Protein AF-A0AAW9EED0-F1 (afdb_monomer_lite)

Structure (mmCIF, N/CA/C/O backbone):
data_AF-A0AAW9EED0-F1
#
_entry.id   AF-A0AAW9EED0-F1
#
loop_
_atom_site.group_PDB
_atom_site.id
_atom_site.type_symbol
_atom_site.label_atom_id
_atom_site.label_alt_id
_atom_site.label_comp_id
_atom_site.label_asym_id
_atom_site.label_entity_id
_atom_site.label_seq_id
_atom_site.pdbx_PDB_ins_code
_atom_site.Cartn_x
_atom_site.Cartn_y
_atom_site.Cartn_z
_atom_site.occupancy
_atom_site.B_iso_or_equiv
_atom_site.auth_seq_id
_atom_site.auth_comp_id
_atom_site.auth_asym_id
_atom_site.auth_atom_id
_atom_site.pdbx_PDB_model_num
ATOM 1 N N . VAL A 1 1 ? 4.026 12.578 19.398 1.00 84.00 1 VAL A N 1
ATOM 2 C CA . VAL A 1 1 ? 3.758 12.883 17.970 1.00 84.00 1 VAL A CA 1
ATOM 3 C C . VAL A 1 1 ? 3.210 11.617 17.334 1.00 84.00 1 VAL A C 1
ATOM 5 O O . VAL A 1 1 ? 3.810 10.576 17.553 1.00 84.00 1 VAL A O 1
ATOM 8 N N . ASN A 1 2 ? 2.077 11.681 16.627 1.00 94.25 2 ASN A N 1
ATOM 9 C CA . ASN A 1 2 ? 1.426 10.509 16.025 1.00 94.25 2 ASN A CA 1
ATOM 10 C C . ASN A 1 2 ? 1.296 10.684 14.507 1.00 94.25 2 ASN A C 1
ATOM 12 O O . ASN A 1 2 ? 1.110 11.801 14.030 1.00 94.25 2 ASN A O 1
ATOM 16 N N . ASN A 1 3 ? 1.361 9.582 13.755 1.00 92.94 3 ASN A N 1
ATOM 17 C CA . ASN A 1 3 ? 1.060 9.588 12.325 1.00 92.94 3 ASN A CA 1
ATOM 18 C C . ASN A 1 3 ? -0.430 9.912 12.096 1.00 92.94 3 ASN A C 1
ATOM 20 O O . ASN A 1 3 ? -1.297 9.405 12.810 1.00 92.94 3 ASN A O 1
ATOM 24 N N . VAL A 1 4 ? -0.732 10.724 11.081 1.00 95.50 4 VAL A N 1
ATOM 25 C CA . VAL A 1 4 ? -2.103 11.165 10.767 1.00 95.50 4 VAL A CA 1
ATOM 26 C C . VAL A 1 4 ? -3.038 9.984 10.476 1.00 95.50 4 VAL A C 1
ATOM 28 O O . VAL A 1 4 ? -4.172 9.971 10.949 1.00 95.50 4 VAL A O 1
ATOM 31 N N . GLN A 1 5 ? -2.563 8.952 9.771 1.00 94.50 5 GLN A N 1
ATOM 32 C CA . GLN A 1 5 ? -3.358 7.759 9.467 1.00 94.50 5 GLN A CA 1
ATOM 33 C C . GLN A 1 5 ? -3.744 6.995 10.740 1.00 94.50 5 GLN A C 1
ATOM 35 O O . GLN A 1 5 ? -4.845 6.453 10.816 1.00 94.50 5 GLN A O 1
ATOM 40 N N . THR A 1 6 ? -2.869 6.978 11.750 1.00 95.56 6 THR A N 1
ATOM 41 C CA . THR A 1 6 ? -3.167 6.364 13.050 1.00 95.56 6 THR A CA 1
ATOM 42 C C . THR A 1 6 ? -4.324 7.085 13.733 1.00 95.56 6 THR A C 1
ATOM 44 O O . THR A 1 6 ? -5.272 6.436 14.164 1.00 95.56 6 THR A O 1
ATOM 47 N N . VAL A 1 7 ? -4.290 8.420 13.781 1.00 96.62 7 VAL A N 1
ATOM 48 C CA . VAL A 1 7 ? -5.363 9.219 14.397 1.00 96.62 7 VAL A CA 1
ATOM 49 C C . VAL A 1 7 ? -6.680 9.059 13.630 1.00 96.62 7 VAL A C 1
ATOM 51 O O . VAL A 1 7 ? -7.722 8.849 14.246 1.00 96.62 7 VAL A O 1
ATOM 54 N N . LEU A 1 8 ? -6.636 9.060 12.292 1.00 95.75 8 LEU A N 1
ATOM 55 C CA . LEU A 1 8 ? -7.811 8.813 11.450 1.00 95.75 8 LEU A CA 1
ATOM 56 C C . LEU A 1 8 ? -8.440 7.435 11.713 1.00 95.75 8 LEU A C 1
ATOM 58 O O . LEU A 1 8 ? -9.661 7.314 11.786 1.00 95.75 8 LEU A O 1
ATOM 62 N N . ASN A 1 9 ? -7.618 6.394 11.861 1.00 96.56 9 ASN A N 1
ATOM 63 C CA . ASN A 1 9 ? -8.104 5.047 12.157 1.00 96.56 9 ASN A CA 1
ATOM 64 C C . ASN A 1 9 ? -8.743 4.961 13.550 1.00 96.56 9 ASN A C 1
ATOM 66 O O . ASN A 1 9 ? -9.756 4.284 13.698 1.00 96.56 9 ASN A O 1
ATOM 70 N N . ILE A 1 10 ? -8.200 5.672 14.546 1.00 96.88 10 ILE A N 1
ATOM 71 C CA . ILE A 1 10 ? -8.800 5.760 15.887 1.00 96.88 10 ILE A CA 1
ATOM 72 C C . ILE A 1 10 ? -10.181 6.417 15.812 1.00 96.88 10 ILE A C 1
ATOM 74 O O . ILE A 1 10 ? -11.140 5.852 16.330 1.00 96.88 10 ILE A O 1
ATOM 78 N N . ALA A 1 11 ? -10.304 7.559 15.127 1.00 97.19 11 ALA A N 1
ATOM 79 C CA . ALA A 1 11 ? -11.586 8.248 14.974 1.00 97.19 11 ALA A CA 1
ATOM 80 C C . ALA A 1 11 ? -12.640 7.343 14.312 1.00 97.19 11 ALA A C 1
ATOM 82 O O . ALA A 1 11 ? -13.739 7.184 14.833 1.00 97.19 11 ALA A O 1
ATOM 83 N N . ARG A 1 12 ? -12.281 6.653 13.220 1.00 96.81 12 ARG A N 1
ATOM 84 C CA . ARG A 1 12 ? -13.175 5.693 12.545 1.00 96.81 12 ARG A CA 1
ATOM 85 C C . ARG A 1 12 ? -13.582 4.522 13.440 1.00 96.81 12 ARG A C 1
ATOM 87 O O . ARG A 1 12 ? -14.740 4.116 13.420 1.00 96.81 12 ARG A O 1
ATOM 94 N N . ALA A 1 13 ? -12.653 3.985 14.225 1.00 97.56 13 ALA A N 1
ATOM 95 C CA . ALA A 1 13 ? -12.951 2.884 15.130 1.00 97.56 13 ALA A CA 1
ATOM 96 C C . ALA A 1 13 ? -13.918 3.309 16.248 1.00 97.56 13 ALA A C 1
ATOM 98 O O . ALA A 1 13 ? -14.858 2.577 16.541 1.00 97.56 13 ALA A O 1
ATOM 99 N N . VAL A 1 14 ? -13.711 4.490 16.840 1.00 97.94 14 VAL A N 1
ATOM 100 C CA . VAL A 1 14 ? -14.519 4.989 17.966 1.00 97.94 14 VAL A CA 1
ATOM 101 C C . VAL A 1 14 ? -15.885 5.498 17.510 1.00 97.94 14 VAL A C 1
ATOM 103 O O . VAL A 1 14 ? -16.895 5.147 18.109 1.00 97.94 14 VAL A O 1
ATOM 106 N N . GLU A 1 15 ? -15.933 6.312 16.456 1.00 98.25 15 GLU A N 1
ATOM 107 C CA . GLU A 1 15 ? -17.167 6.984 16.030 1.00 98.25 15 GLU A CA 1
ATOM 108 C C . GLU A 1 15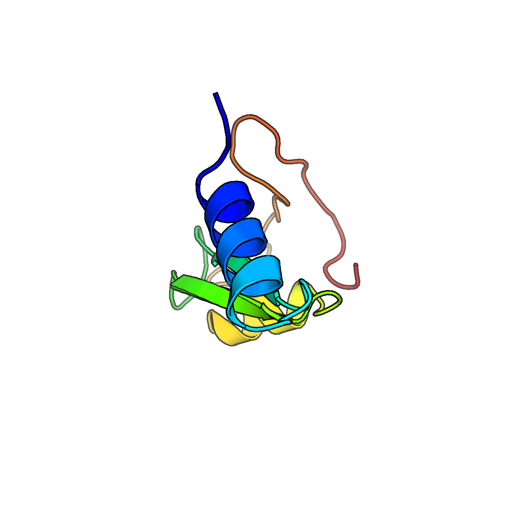 ? -18.040 6.109 15.126 1.00 98.25 15 GLU A C 1
ATOM 110 O O . GLU A 1 15 ? -19.261 6.230 15.141 1.00 98.25 15 GLU A O 1
ATOM 115 N N . GLN A 1 16 ? -17.426 5.240 14.318 1.00 97.19 16 GLN A N 1
ATOM 116 C CA . GLN A 1 16 ? -18.122 4.486 13.266 1.00 97.19 16 GLN A CA 1
ATOM 117 C C . GLN A 1 16 ? -18.094 2.973 13.511 1.00 97.19 16 GLN A C 1
ATOM 119 O O . GLN A 1 16 ? -18.648 2.219 12.714 1.00 97.19 16 GLN A O 1
ATOM 124 N N . GLY A 1 17 ? -17.416 2.506 14.568 1.00 97.19 17 GLY A N 1
ATOM 125 C CA . GLY A 1 17 ? -17.198 1.077 14.808 1.00 97.19 17 GLY A CA 1
ATOM 126 C C . GLY A 1 17 ? -16.426 0.390 13.676 1.00 97.19 17 GLY A C 1
ATOM 127 O O . GLY A 1 17 ? -16.526 -0.825 13.518 1.00 97.19 17 GLY A O 1
ATOM 128 N N . TYR A 1 18 ? -15.700 1.152 12.849 1.00 96.25 18 TYR A N 1
ATOM 129 C CA . TYR A 1 18 ? -15.089 0.637 11.628 1.00 96.25 18 TYR A CA 1
ATOM 130 C C . TYR A 1 18 ? -13.677 0.102 11.909 1.00 96.25 18 TYR A C 1
ATOM 132 O O . TYR A 1 18 ? -12.776 0.893 12.214 1.00 96.25 18 TYR A O 1
ATOM 140 N N . PRO A 1 19 ? -13.439 -1.219 11.795 1.00 96.06 19 PRO A N 1
ATOM 141 C CA . PRO A 1 19 ? -12.119 -1.789 12.025 1.00 96.06 19 PRO A CA 1
ATOM 142 C C . PRO A 1 19 ? -11.138 -1.404 10.911 1.00 96.06 19 PRO A C 1
ATOM 144 O O . PRO A 1 19 ? -11.517 -1.101 9.777 1.00 96.06 19 PRO A O 1
ATOM 147 N N . VAL A 1 20 ? -9.840 -1.468 11.213 1.00 97.00 20 VAL A N 1
ATOM 148 C CA . VAL A 1 20 ? -8.792 -1.204 10.219 1.00 97.00 20 VAL A CA 1
ATOM 149 C C . VAL A 1 20 ? -8.730 -2.363 9.227 1.00 97.00 20 VAL A C 1
ATOM 151 O O . VAL A 1 20 ? -8.107 -3.385 9.483 1.00 97.00 20 VAL A O 1
ATOM 154 N N . THR A 1 21 ? -9.382 -2.190 8.083 1.00 95.75 21 THR A N 1
ATOM 155 C CA . THR A 1 21 ? -9.445 -3.186 6.996 1.00 95.75 21 THR A CA 1
ATOM 156 C C . T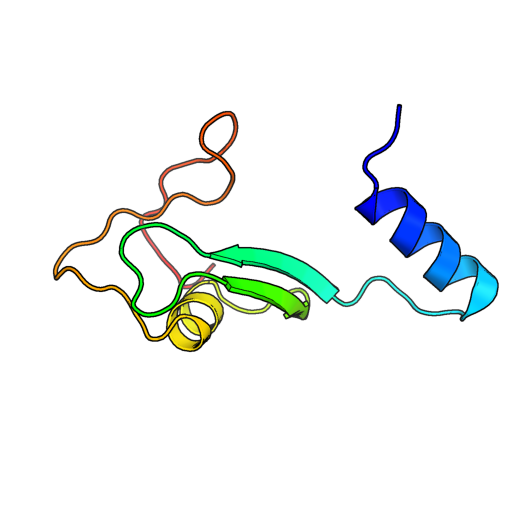HR A 1 21 ? -8.760 -2.713 5.719 1.00 95.75 21 THR A C 1
ATOM 158 O O . THR A 1 21 ? -8.597 -3.484 4.775 1.00 95.75 21 THR A O 1
ATOM 161 N N . ARG A 1 22 ? -8.345 -1.442 5.678 1.00 95.69 22 ARG A N 1
ATOM 162 C CA . ARG A 1 22 ? -7.698 -0.817 4.524 1.00 95.69 22 ARG A CA 1
ATOM 163 C C . ARG A 1 22 ? -6.483 -0.005 4.946 1.00 95.69 22 ARG A C 1
ATOM 165 O O . ARG A 1 22 ? -6.450 0.557 6.042 1.00 95.69 22 ARG A O 1
ATOM 172 N N . ARG A 1 23 ? -5.518 0.115 4.039 1.00 93.31 23 ARG A N 1
ATOM 173 C CA . ARG A 1 23 ? -4.338 0.970 4.187 1.00 93.31 23 ARG A CA 1
ATOM 174 C C . ARG A 1 23 ? -4.179 1.867 2.966 1.00 93.31 23 ARG A C 1
ATOM 176 O O . ARG A 1 23 ? -4.421 1.443 1.841 1.00 93.31 23 ARG A O 1
ATOM 183 N N . THR A 1 24 ? -3.753 3.102 3.205 1.00 95.38 24 THR A N 1
ATOM 184 C CA . THR A 1 24 ? -3.356 4.034 2.147 1.00 95.38 24 THR A CA 1
ATOM 185 C C . THR A 1 24 ? -1.945 3.696 1.669 1.00 95.38 24 THR A C 1
ATOM 187 O O . THR A 1 24 ? -1.019 3.648 2.482 1.00 95.38 24 THR A O 1
ATOM 190 N N . LEU A 1 25 ? -1.789 3.465 0.368 1.00 94.88 25 LEU A N 1
ATOM 191 C CA . LEU A 1 25 ? -0.513 3.232 -0.305 1.00 94.88 25 LEU A CA 1
ATOM 192 C C . LEU A 1 25 ? -0.307 4.278 -1.397 1.00 94.88 25 LEU A C 1
ATOM 194 O O . LEU A 1 25 ? -1.270 4.744 -2.005 1.00 94.88 25 LEU A O 1
ATOM 198 N N . THR A 1 26 ? 0.953 4.606 -1.658 1.00 95.81 26 THR A N 1
ATOM 199 C CA . THR A 1 26 ? 1.367 5.451 -2.779 1.00 95.81 26 THR A CA 1
ATOM 200 C C . THR A 1 26 ? 2.253 4.624 -3.698 1.00 95.81 26 THR A C 1
ATOM 202 O O . THR A 1 26 ? 3.255 4.074 -3.247 1.00 95.81 26 THR A O 1
ATOM 205 N N . VAL A 1 27 ? 1.886 4.557 -4.976 1.00 96.31 27 VAL A N 1
ATOM 206 C CA . VAL A 1 27 ? 2.648 3.904 -6.044 1.00 96.31 27 VAL A CA 1
ATOM 207 C C . VAL A 1 27 ? 3.253 4.992 -6.921 1.00 96.31 27 VAL A C 1
ATOM 209 O O . VAL A 1 27 ? 2.542 5.872 -7.409 1.00 96.31 27 VAL A O 1
ATOM 212 N N . ASN A 1 28 ? 4.571 4.966 -7.086 1.00 95.44 28 ASN A N 1
ATOM 213 C CA . ASN A 1 28 ? 5.334 5.971 -7.825 1.00 95.44 28 ASN A CA 1
ATOM 214 C C . ASN A 1 28 ? 6.545 5.302 -8.507 1.00 95.44 28 ASN A C 1
ATOM 216 O O . ASN A 1 28 ? 6.778 4.110 -8.319 1.00 95.44 28 ASN A O 1
ATOM 220 N N . GLY A 1 29 ? 7.318 6.060 -9.282 1.00 95.12 29 GLY A N 1
ATOM 221 C CA . GLY A 1 29 ? 8.454 5.576 -10.057 1.00 95.12 29 GLY A CA 1
ATOM 222 C C . GLY A 1 29 ? 8.055 5.226 -11.487 1.00 95.12 29 GLY A C 1
ATOM 223 O O . GLY A 1 29 ? 7.249 5.924 -12.102 1.00 95.12 29 GLY A O 1
ATOM 224 N N . ALA A 1 30 ? 8.634 4.149 -12.015 1.00 96.38 30 ALA A N 1
ATOM 225 C CA . ALA A 1 30 ? 8.427 3.681 -13.384 1.00 96.38 30 ALA A CA 1
ATOM 226 C C . ALA A 1 30 ? 7.093 2.927 -13.541 1.00 96.38 30 ALA A C 1
ATOM 228 O O . ALA A 1 30 ? 7.085 1.737 -13.845 1.00 96.38 30 ALA A O 1
ATOM 229 N N . VAL A 1 31 ? 5.972 3.611 -13.295 1.00 97.56 31 VAL A N 1
ATOM 230 C CA . VAL A 1 31 ? 4.606 3.086 -13.456 1.00 97.56 31 VAL A CA 1
ATOM 231 C C . VAL A 1 31 ? 3.786 3.973 -14.384 1.00 97.56 31 VAL A C 1
ATOM 233 O O . VAL A 1 31 ? 4.003 5.183 -14.441 1.00 97.56 31 VAL A O 1
ATOM 236 N N . ALA A 1 32 ? 2.821 3.389 -15.099 1.00 98.00 32 ALA A N 1
ATOM 237 C CA . ALA A 1 32 ? 2.058 4.118 -16.115 1.00 98.00 32 ALA A CA 1
ATOM 238 C C . ALA A 1 32 ? 1.242 5.282 -15.527 1.00 98.00 32 ALA A C 1
ATOM 240 O O . ALA A 1 32 ? 1.093 6.331 -16.155 1.00 98.00 32 ALA A O 1
ATOM 241 N N . ARG A 1 33 ? 0.704 5.105 -14.316 1.00 97.94 33 ARG A N 1
ATOM 242 C CA . ARG A 1 33 ? -0.052 6.121 -13.581 1.00 97.94 33 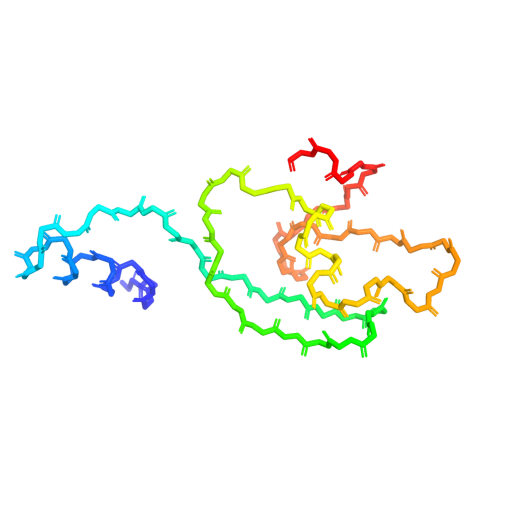ARG A CA 1
ATOM 243 C C . ARG A 1 33 ? 0.366 6.121 -12.112 1.00 97.94 33 ARG A C 1
ATOM 245 O O . ARG A 1 33 ? -0.100 5.265 -11.368 1.00 97.94 33 ARG A O 1
ATOM 252 N N . PRO A 1 34 ? 1.195 7.073 -11.657 1.00 97.56 34 PRO A N 1
ATOM 253 C CA . PRO A 1 34 ? 1.452 7.266 -10.234 1.00 97.56 34 PRO A CA 1
ATOM 254 C C . PRO A 1 34 ? 0.162 7.634 -9.491 1.00 97.56 34 PRO A C 1
ATOM 256 O O . PRO A 1 34 ? -0.595 8.493 -9.947 1.00 97.56 34 PRO A O 1
ATOM 259 N N . LEU A 1 35 ? -0.100 7.006 -8.343 1.00 97.50 35 LEU A N 1
ATOM 260 C CA . LEU A 1 35 ? -1.321 7.255 -7.575 1.00 97.50 35 LEU A CA 1
ATOM 261 C C . LEU A 1 35 ? -1.161 6.985 -6.078 1.00 97.50 35 LEU A C 1
ATOM 263 O O . LEU A 1 35 ? -0.299 6.222 -5.647 1.00 97.50 35 LEU A O 1
ATOM 267 N N . THR A 1 36 ? -2.062 7.573 -5.293 1.00 97.25 36 THR A N 1
ATOM 268 C CA . THR A 1 36 ? -2.263 7.247 -3.878 1.00 97.25 36 THR A CA 1
ATOM 269 C C . THR A 1 36 ? -3.691 6.764 -3.681 1.00 97.25 36 THR A C 1
ATOM 271 O O . THR A 1 36 ? -4.635 7.444 -4.079 1.00 97.25 36 THR A O 1
ATOM 274 N N . LEU A 1 37 ? -3.856 5.595 -3.069 1.00 96.12 37 LEU A N 1
ATOM 275 C CA . LEU A 1 37 ? -5.145 4.924 -2.939 1.00 96.12 37 LEU A CA 1
ATOM 276 C C . LEU A 1 37 ? -5.252 4.136 -1.634 1.00 96.12 37 LEU A C 1
ATOM 278 O O . LEU A 1 37 ? -4.254 3.692 -1.071 1.00 96.12 37 LEU A O 1
ATOM 282 N N . ALA A 1 38 ? -6.484 3.933 -1.169 1.00 96.25 38 ALA A N 1
ATOM 283 C CA . ALA A 1 38 ? -6.778 3.055 -0.044 1.00 96.25 38 ALA A CA 1
ATOM 284 C C . ALA A 1 38 ? -7.127 1.653 -0.552 1.00 96.25 38 ALA A C 1
ATOM 286 O O . ALA A 1 38 ? -8.176 1.462 -1.170 1.00 96.25 38 ALA A O 1
ATOM 287 N N . VAL A 1 39 ? -6.299 0.661 -0.241 1.00 96.62 39 VAL A N 1
ATOM 288 C CA . VAL A 1 39 ? -6.487 -0.744 -0.639 1.00 96.62 39 VAL A CA 1
ATOM 289 C C . VAL A 1 39 ? -6.831 -1.628 0.561 1.00 96.62 39 VAL A C 1
ATOM 291 O O . VAL A 1 39 ? -6.522 -1.238 1.691 1.00 96.62 39 VAL A O 1
ATOM 294 N N . PRO A 1 40 ? -7.484 -2.787 0.362 1.00 96.62 40 PRO A N 1
ATOM 295 C CA . PRO A 1 40 ? -7.670 -3.775 1.420 1.00 96.62 40 PRO A CA 1
ATOM 296 C C . PRO A 1 40 ? -6.335 -4.236 2.007 1.00 96.62 40 PRO A C 1
ATOM 298 O O . PRO A 1 40 ? -5.327 -4.312 1.306 1.00 96.62 40 PRO A O 1
ATOM 301 N N . LEU A 1 41 ? -6.326 -4.564 3.296 1.00 95.31 41 LEU A N 1
ATOM 302 C CA . LEU A 1 41 ? -5.205 -5.297 3.877 1.00 95.31 41 LEU A CA 1
ATOM 303 C C . LEU A 1 41 ? -5.119 -6.693 3.240 1.00 95.31 41 LEU A C 1
ATOM 305 O O . LEU A 1 41 ? -6.144 -7.347 3.066 1.00 95.31 41 LEU A O 1
ATOM 309 N N . GLY A 1 42 ? -3.902 -7.131 2.914 1.00 93.62 42 GLY A N 1
ATOM 310 C CA . GLY A 1 42 ? -3.647 -8.426 2.274 1.00 93.62 42 GLY A CA 1
ATOM 311 C C . GLY A 1 42 ? -3.749 -8.433 0.746 1.00 93.62 42 GLY A C 1
ATOM 312 O O . GLY A 1 42 ? -3.583 -9.492 0.157 1.00 93.62 42 GLY A O 1
ATOM 313 N N . ILE A 1 43 ? -4.007 -7.287 0.102 1.00 94.81 43 ILE A N 1
ATOM 314 C CA . ILE A 1 43 ? -3.832 -7.163 -1.353 1.00 94.81 43 ILE A CA 1
ATOM 315 C C . ILE A 1 43 ? -2.367 -7.426 -1.727 1.00 94.81 43 ILE A C 1
ATOM 317 O O . ILE A 1 43 ? -1.468 -6.962 -1.019 1.00 94.81 43 ILE A O 1
ATOM 321 N N . SER A 1 44 ? -2.129 -8.120 -2.840 1.00 94.31 44 SER A N 1
ATOM 322 C CA . SER A 1 44 ? -0.766 -8.343 -3.330 1.00 94.31 44 SER A CA 1
ATOM 323 C C . SER A 1 44 ? -0.162 -7.063 -3.913 1.00 94.31 44 SER A C 1
ATOM 325 O O . SER A 1 44 ? -0.860 -6.200 -4.460 1.00 94.31 44 SER A O 1
ATOM 327 N N . LEU A 1 45 ? 1.166 -6.940 -3.861 1.00 93.44 45 LEU A N 1
ATOM 328 C CA . LEU A 1 45 ? 1.859 -5.828 -4.522 1.00 93.44 45 LEU A CA 1
ATOM 329 C C . LEU A 1 45 ? 1.689 -5.857 -6.048 1.00 93.44 45 LEU A C 1
ATOM 331 O O . LEU A 1 45 ? 1.698 -4.797 -6.678 1.00 93.44 45 LEU A O 1
ATOM 335 N N . ARG A 1 46 ? 1.479 -7.042 -6.634 1.00 94.88 46 ARG A N 1
ATOM 336 C CA . ARG A 1 46 ? 1.133 -7.205 -8.052 1.00 94.88 46 ARG A CA 1
ATOM 337 C C . ARG A 1 46 ? -0.173 -6.502 -8.403 1.00 94.88 46 ARG A C 1
ATOM 339 O O . ARG A 1 46 ? -0.182 -5.664 -9.297 1.00 94.88 46 ARG A O 1
ATOM 346 N N . GLU A 1 47 ? -1.248 -6.775 -7.669 1.00 95.56 47 GLU A N 1
ATOM 347 C CA . GLU A 1 47 ? -2.538 -6.123 -7.918 1.00 95.56 47 GLU A CA 1
ATOM 348 C C . GLU A 1 47 ? -2.439 -4.601 -7.747 1.00 95.56 47 GLU A C 1
ATOM 350 O O . GLU A 1 47 ? -3.017 -3.837 -8.518 1.00 95.56 47 GLU A O 1
ATOM 355 N N . VAL A 1 48 ? -1.666 -4.134 -6.762 1.00 95.69 48 VAL A N 1
ATOM 356 C CA . VAL A 1 48 ? -1.414 -2.698 -6.562 1.00 95.69 48 VAL A CA 1
ATOM 357 C C . VAL A 1 48 ? -0.674 -2.078 -7.756 1.00 95.69 48 VAL A C 1
ATOM 359 O O . VAL A 1 48 ? -1.011 -0.967 -8.173 1.00 95.69 48 VAL A O 1
ATOM 362 N N . LEU A 1 49 ? 0.303 -2.784 -8.329 1.00 95.50 49 LEU A N 1
ATOM 363 C CA . LEU A 1 49 ? 1.008 -2.359 -9.540 1.00 95.50 49 LEU A CA 1
ATOM 364 C C . LEU A 1 49 ? 0.074 -2.323 -10.761 1.00 95.50 49 LEU A C 1
ATOM 366 O O . LEU A 1 49 ? 0.122 -1.372 -11.545 1.00 95.50 49 LEU A O 1
ATOM 370 N N . ASP A 1 50 ? -0.817 -3.302 -10.897 1.00 95.94 50 ASP A N 1
ATOM 371 C CA . ASP A 1 50 ? -1.800 -3.351 -11.983 1.00 95.94 50 ASP A CA 1
ATOM 372 C C . ASP A 1 50 ? -2.783 -2.170 -11.912 1.00 95.94 50 ASP A C 1
ATOM 374 O O . ASP A 1 50 ? -3.110 -1.563 -12.937 1.00 95.94 50 ASP A O 1
ATOM 378 N N . LEU A 1 51 ? -3.184 -1.745 -10.705 1.00 96.81 51 LEU A N 1
ATOM 379 C CA . LEU A 1 51 ? -3.983 -0.524 -10.509 1.00 96.81 51 LEU A CA 1
ATOM 380 C C . LEU A 1 51 ? -3.250 0.735 -11.013 1.00 96.81 51 LEU A C 1
ATOM 382 O O . LEU A 1 51 ? -3.875 1.635 -11.593 1.00 96.81 51 LEU A O 1
ATOM 386 N N . ALA A 1 52 ? -1.921 0.772 -10.869 1.00 97.31 52 ALA A N 1
ATOM 387 C CA . ALA A 1 52 ? -1.056 1.811 -11.435 1.00 97.31 52 ALA A CA 1
ATOM 388 C C . ALA A 1 52 ? -0.837 1.680 -12.954 1.00 97.31 52 ALA A C 1
ATOM 390 O O . ALA A 1 52 ? -0.219 2.550 -13.564 1.00 97.31 52 ALA A O 1
ATOM 391 N N . GLY A 1 53 ? -1.392 0.645 -13.588 1.00 97.25 53 GLY A N 1
ATOM 392 C CA . GLY A 1 53 ? -1.269 0.388 -15.020 1.00 97.25 53 GLY A CA 1
ATOM 393 C C . GLY A 1 53 ? 0.027 -0.316 -15.418 1.00 97.25 53 GLY A C 1
ATOM 394 O O . GLY A 1 53 ? 0.400 -0.238 -16.585 1.00 97.25 53 GLY A O 1
ATOM 395 N N . GLY A 1 54 ? 0.694 -0.988 -14.477 1.00 96.81 54 GLY A N 1
ATOM 396 C CA . GLY A 1 54 ? 1.924 -1.727 -14.739 1.00 96.81 54 GLY A CA 1
ATOM 397 C C . GLY A 1 54 ? 3.181 -0.857 -14.749 1.00 96.81 54 GLY A C 1
ATOM 398 O O . GLY A 1 54 ? 3.126 0.375 -14.647 1.00 96.81 54 GLY A O 1
ATOM 399 N N . ALA A 1 55 ? 4.330 -1.526 -14.853 1.00 96.38 55 ALA A N 1
ATOM 400 C CA . ALA A 1 55 ? 5.624 -0.872 -14.984 1.00 96.38 55 ALA A CA 1
ATOM 401 C C . ALA A 1 55 ? 5.833 -0.327 -16.407 1.00 96.38 55 ALA A C 1
ATOM 403 O O . ALA A 1 55 ? 5.341 -0.893 -17.380 1.00 96.38 55 ALA A O 1
ATOM 404 N N . THR A 1 56 ? 6.584 0.765 -16.534 1.00 97.88 56 THR A N 1
ATOM 405 C CA . THR A 1 56 ? 6.908 1.401 -17.828 1.00 97.88 56 THR A CA 1
ATOM 406 C C . THR A 1 56 ? 8.290 1.016 -18.358 1.00 97.88 56 THR A C 1
ATOM 408 O O . THR A 1 56 ? 8.782 1.643 -19.292 1.00 97.88 56 THR A O 1
ATOM 411 N N . VAL A 1 57 ? 8.947 0.045 -17.724 1.00 96.38 57 VAL A N 1
ATOM 412 C CA . VAL A 1 57 ? 10.276 -0.469 -18.077 1.00 96.38 57 VAL A CA 1
ATOM 413 C C . VAL A 1 57 ? 10.260 -1.993 -18.007 1.00 96.38 57 VAL A C 1
ATOM 415 O O . VAL A 1 57 ? 9.475 -2.556 -17.244 1.00 96.38 57 VAL A O 1
ATOM 418 N N . ASP A 1 58 ? 11.135 -2.640 -18.776 1.00 93.00 58 ASP A N 1
ATOM 419 C CA . ASP A 1 58 ? 11.132 -4.101 -18.932 1.00 93.00 58 ASP A CA 1
ATOM 420 C C . ASP A 1 58 ? 11.625 -4.853 -17.681 1.00 93.00 58 ASP A C 1
ATOM 422 O O . ASP A 1 58 ? 11.109 -5.924 -17.371 1.00 93.00 58 ASP A O 1
ATOM 426 N N . ASP A 1 59 ? 12.587 -4.285 -16.943 1.00 91.19 59 ASP A N 1
ATOM 427 C CA . ASP A 1 59 ? 13.184 -4.886 -15.736 1.00 91.19 59 ASP A CA 1
ATOM 428 C C . ASP A 1 59 ? 13.185 -3.894 -14.551 1.00 91.19 59 ASP A C 1
ATOM 430 O O . ASP A 1 59 ? 14.188 -3.227 -14.274 1.00 91.19 59 ASP A O 1
ATOM 434 N N . PRO A 1 60 ? 12.029 -3.688 -13.890 1.00 92.44 60 PRO A N 1
ATOM 435 C CA . PRO A 1 60 ? 11.915 -2.766 -12.765 1.00 92.44 60 PRO A CA 1
ATOM 436 C C . PRO A 1 60 ? 12.445 -3.367 -11.453 1.00 92.44 60 PRO A C 1
ATOM 438 O O . PRO A 1 60 ? 12.088 -4.474 -11.055 1.00 92.44 60 PRO A O 1
ATOM 441 N N . GLY A 1 61 ? 13.200 -2.567 -10.696 1.00 92.50 61 GLY A N 1
ATOM 442 C CA . GLY A 1 61 ? 13.449 -2.820 -9.275 1.00 92.50 61 GLY A CA 1
ATOM 443 C C . GLY A 1 61 ? 12.296 -2.307 -8.406 1.00 92.50 61 GLY A C 1
ATOM 444 O O . GLY A 1 61 ? 11.806 -1.195 -8.614 1.00 92.50 61 GLY A O 1
ATOM 445 N N . PHE A 1 62 ? 11.884 -3.081 -7.400 1.00 93.12 62 PHE A N 1
ATOM 446 C CA . PHE A 1 62 ? 10.764 -2.731 -6.522 1.00 93.12 62 PHE A CA 1
ATOM 447 C C . PHE A 1 62 ? 11.235 -2.389 -5.113 1.00 93.12 62 PHE A C 1
ATOM 449 O O . PHE A 1 62 ? 11.965 -3.160 -4.497 1.00 93.12 62 PHE A O 1
ATOM 456 N N . ILE A 1 63 ? 10.776 -1.260 -4.571 1.00 94.25 63 ILE A N 1
ATOM 457 C CA . ILE A 1 63 ? 11.055 -0.854 -3.189 1.00 94.25 63 ILE A CA 1
ATOM 458 C C . ILE A 1 63 ? 9.752 -0.902 -2.394 1.00 94.25 63 ILE A C 1
ATOM 460 O O . ILE A 1 63 ? 8.807 -0.175 -2.701 1.00 94.25 63 ILE A O 1
ATOM 464 N N . ASN A 1 64 ? 9.705 -1.736 -1.355 1.00 92.56 64 ASN A N 1
ATOM 465 C CA . ASN A 1 64 ? 8.592 -1.743 -0.412 1.00 92.56 64 ASN A CA 1
ATOM 466 C C . ASN A 1 64 ? 8.875 -0.755 0.721 1.00 92.56 64 ASN A C 1
ATOM 468 O O . ASN A 1 64 ? 9.699 -1.016 1.596 1.00 92.56 64 ASN A O 1
ATOM 472 N N . GLY A 1 65 ? 8.195 0.389 0.687 1.00 90.94 65 GLY A N 1
ATOM 473 C CA . GLY A 1 65 ? 8.405 1.504 1.606 1.00 90.94 65 GLY A CA 1
ATOM 474 C C . GLY A 1 65 ? 8.981 2.737 0.908 1.00 90.94 65 GLY A C 1
ATOM 475 O O . GLY A 1 65 ? 9.173 2.764 -0.302 1.00 90.94 65 GLY A O 1
ATOM 476 N N . GLY A 1 66 ? 9.218 3.798 1.680 1.00 88.81 66 GLY A N 1
ATOM 477 C CA . GLY A 1 66 ? 9.815 5.035 1.164 1.00 88.81 66 GLY A CA 1
ATOM 478 C C . GLY A 1 66 ? 11.347 4.968 1.086 1.00 88.81 66 GLY A C 1
ATOM 479 O O . GLY A 1 66 ? 11.945 4.091 1.701 1.00 88.81 66 GLY A O 1
ATOM 480 N N . PRO A 1 67 ? 12.014 5.939 0.439 1.00 84.19 67 PRO A N 1
ATOM 481 C CA . PRO A 1 67 ? 13.468 5.924 0.216 1.00 84.19 67 PRO A CA 1
ATOM 482 C C . PRO A 1 67 ? 14.317 5.866 1.496 1.00 84.19 67 PRO A C 1
ATOM 484 O O . PRO A 1 67 ? 15.475 5.475 1.444 1.00 84.19 67 PRO A O 1
ATOM 487 N N . MET A 1 68 ? 13.759 6.258 2.644 1.00 87.94 68 MET A N 1
ATOM 488 C CA . MET A 1 68 ? 14.465 6.247 3.929 1.00 87.94 68 MET A CA 1
ATOM 489 C C . MET A 1 68 ? 14.407 4.890 4.651 1.00 87.94 68 MET A C 1
ATOM 491 O O . MET A 1 68 ? 15.329 4.561 5.385 1.00 87.94 68 MET A O 1
ATOM 495 N N . MET A 1 69 ? 13.319 4.130 4.487 1.00 89.62 69 MET A N 1
ATOM 496 C CA . MET A 1 69 ? 13.021 2.939 5.307 1.00 89.62 69 MET A CA 1
ATOM 497 C C . MET A 1 69 ? 12.676 1.697 4.479 1.00 89.62 69 MET A C 1
ATOM 499 O O . MET A 1 69 ? 12.433 0.634 5.044 1.00 89.62 69 MET A O 1
ATOM 503 N N . GLY A 1 70 ? 12.565 1.845 3.161 1.00 90.00 70 GLY A N 1
ATOM 504 C CA . GLY A 1 70 ? 12.145 0.783 2.267 1.00 90.00 70 GLY A CA 1
ATOM 505 C C . GLY A 1 70 ? 13.274 -0.184 1.944 1.00 90.00 70 GLY A C 1
ATOM 506 O O . GLY A 1 70 ? 14.453 0.163 2.005 1.00 90.00 70 GLY A O 1
ATOM 507 N N . SER A 1 71 ? 12.89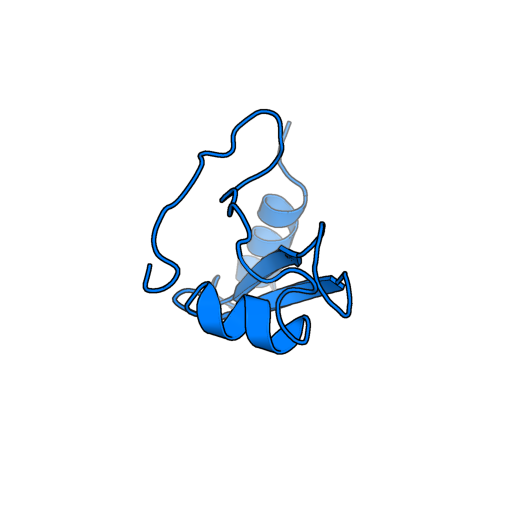3 -1.400 1.573 1.00 93.19 71 SER A N 1
ATOM 508 C CA . SER A 1 71 ? 13.811 -2.442 1.121 1.00 93.19 71 SER A CA 1
ATOM 509 C C . SER A 1 71 ? 13.528 -2.821 -0.328 1.00 93.19 71 SER A C 1
ATOM 511 O O . SER A 1 71 ? 12.382 -2.783 -0.783 1.00 93.19 71 SER A O 1
ATOM 513 N N . LEU A 1 72 ? 14.586 -3.197 -1.050 1.00 93.25 72 LEU A N 1
ATOM 514 C CA . LEU A 1 72 ? 14.455 -3.820 -2.362 1.00 93.25 72 LEU A CA 1
ATOM 515 C C . LEU A 1 72 ? 13.793 -5.194 -2.193 1.00 93.25 72 LEU A C 1
ATOM 517 O O . LEU A 1 72 ? 14.234 -5.993 -1.365 1.00 93.25 72 LEU A O 1
ATOM 521 N N . ILE A 1 73 ? 12.761 -5.467 -2.983 1.00 92.25 73 ILE A N 1
ATOM 522 C CA . ILE A 1 73 ? 12.087 -6.766 -3.030 1.00 92.25 73 ILE A CA 1
ATOM 523 C C . ILE A 1 73 ? 12.265 -7.397 -4.409 1.00 92.25 73 ILE A C 1
ATOM 525 O O . ILE A 1 73 ? 12.320 -6.707 -5.426 1.00 92.25 73 ILE A O 1
ATOM 529 N N . THR A 1 74 ? 12.346 -8.724 -4.435 1.00 85.19 74 THR A N 1
ATOM 530 C CA . THR A 1 74 ? 12.561 -9.519 -5.654 1.00 85.19 74 THR A CA 1
ATOM 531 C C . THR A 1 74 ? 11.306 -10.262 -6.117 1.00 85.19 74 THR A C 1
ATOM 533 O O . THR A 1 74 ? 11.329 -10.910 -7.157 1.00 85.19 74 THR A O 1
ATOM 536 N N . SER A 1 75 ? 10.208 -10.178 -5.358 1.00 84.69 75 SER A N 1
ATOM 537 C CA . SER A 1 75 ? 8.923 -10.807 -5.673 1.00 84.69 75 SER A CA 1
ATOM 538 C C . SER A 1 75 ? 7.763 -9.884 -5.305 1.00 84.69 75 SER A C 1
ATOM 540 O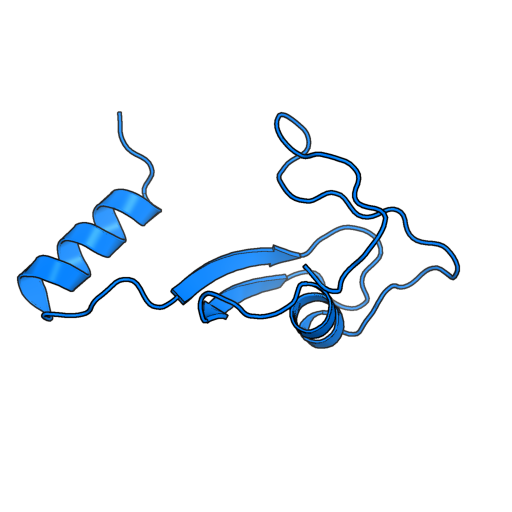 O . SER A 1 75 ? 7.811 -9.209 -4.278 1.00 84.69 75 SER A O 1
ATOM 542 N N . LEU A 1 76 ? 6.720 -9.879 -6.139 1.00 85.44 76 LEU A N 1
ATOM 543 C CA . LEU A 1 76 ? 5.474 -9.127 -5.934 1.00 85.44 76 LEU A CA 1
ATOM 544 C C . LEU A 1 76 ? 4.322 -9.984 -5.386 1.00 85.44 76 LEU A C 1
ATOM 546 O O . LEU A 1 76 ? 3.215 -9.478 -5.222 1.00 85.44 76 LEU A O 1
ATOM 550 N N . GLU A 1 77 ? 4.579 -11.262 -5.101 1.00 73.94 77 GLU A N 1
ATOM 551 C CA . GLU A 1 77 ? 3.596 -12.214 -4.555 1.00 73.94 77 GLU A CA 1
ATOM 552 C C . GLU A 1 77 ? 3.456 -12.119 -3.020 1.00 73.94 77 GLU A C 1
ATOM 554 O O . GLU A 1 77 ? 2.856 -12.990 -2.396 1.00 73.94 77 GLU A O 1
ATOM 559 N N . THR A 1 78 ? 4.083 -11.112 -2.400 1.00 60.09 78 THR A N 1
ATOM 560 C CA . THR A 1 78 ? 4.025 -10.857 -0.947 1.00 60.09 78 THR A CA 1
ATOM 561 C C . THR A 1 78 ? 2.827 -9.992 -0.581 1.00 60.09 78 THR A C 1
ATOM 563 O O . THR A 1 78 ? 2.466 -9.111 -1.399 1.00 60.09 78 THR A O 1
#

InterPro domains:
  IPR010208 Ion-translocating oxidoreductase complex, subunit RnfC/RsxC [PTHR43034] (1-77)
  IPR019554 Soluble ligand binding domain [PF10531] (26-70)

Organism: Klebsiella aerogenes (NCBI:txid548)

Radius of gyration: 14.58 Å; chains: 1; bounding box: 33×25×37 Å

pLDDT: mean 93.79, std 5.61, range [60.09, 98.25]

Secondary structure (DSSP, 8-state):
---HHHHHHHHHHHHH-----EEEEEE-SSBSS-EEEEEETT--HHHHHHHTT-BSSSS--EEES-TTT-EEES-S--

Foldseek 3Di:
DDDPVVVVQVCCCVVVVDHPQWDWDWDDDQFCATDIDIDGPPDWQVVVRVVSVHGNDDDDWDWDDDPVDTDTDDDRRD

Sequence (78 aa):
VNNVQTVLNIARAVEQGYPVTRRTLTVNGAVARPLTLAVPLGISLREVLDLAGGATVDDPGFINGGPMMGSLITSLET

=== Feature glossary ===
Key to the feature types in this record:

pLDDT. pLDDT is the predicted lDDT-Cα score: AlphaF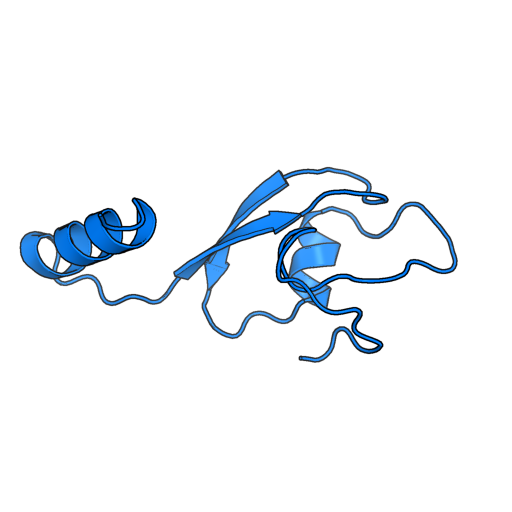old's confidence that the local environment of each residue (all inter-atomic distances within 15 Å) is correctly placed. It is a per-residue number between 0 and 100, with higher meaning more reliable.

Radius of gyration, Cα contacts, bounding box. The geometric summary reports three shape descriptors. Rg (radius of gyration) measures how spread out the Cα atoms are about their centre of mass; compact globular proteins have small Rg, elongated or unfolded ones large. Cα contacts (<8 Å, |i−j|>4) count long-range residue pairs in spatial proximity — high for tightly packed folds, near zero for rods or random coil. The bounding-box extents give the protein's footprint along x, y, z in Å.

Backbone torsions (φ/ψ). Backbone dihedral angles. Every residue except chain termini has a φ (preceding-C → N → Cα → C) and a ψ (N → Cα → C → next-N). They are reported in degrees following the IUPAC sign convention. Secondary structure is essentially a statement about which (φ, ψ) basin each residue occupies.

Contact-map, Ramachandran, and PAE plots. Plot images: a contact map (which residues are close in 3D, as an N×N binary image), a Ramachandran scatter (backbone torsion angles, revealing secondary-structure composition at a glance), and — for AlphaFold structures — a PAE heatmap (pairwise prediction confidence).

Predicted aligned error. Predicted Aligned Error (PAE) is an AlphaFold confidence matrix: entry (i, j) is the expected error in the position of residue j, in ångströms, when the prediction is superimposed on the true structure at residue i. Low PAE within a block of residues means that block is internally rigid and well-predicted; high PAE between two blocks means their relative placement is uncertain even if each block individually is confident.

Secondary structure (3-state, P-SEA). Three-state secondary structure (P-SEA) collapses the eight DSSP classes into helix (a), strand (b), and coil (c). P-SEA assigns these from Cα geometry alone — distances and angles — without requiring backbone oxygens, so it works on any Cα trace.

Solvent-accessible surface area. Solvent-accessible surface area (SASA) is the area in Å² traced out by the centre of a 1.4 Å probe sphere (a water molecule) rolled over the protein's van der Waals surface (Shrake–Rupley / Lee–Richards construction). Buried residues have near-zero SASA; fully exposed residues can exceed 200 Å². The total SASA scales roughly with the number of surface residues.

Foldseek 3Di. The Foldseek 3Di string encodes local tertiary geometry as a 20-letter alphabet — one character per residue — derived from the relative positions of nearby Cα atoms. Unlike the amino-acid sequence, 3Di is a direct function of the 3D structure, so two proteins with the same fold have similar 3Di strings even at low sequence identity.

B-factor. For experimental (PDB) structures, the B-factor (temperature factor) quantifies the positional spread of each atom in the crystal — a combination of thermal vibration and static disorder — in units of Å². High B-factors mark flexible loops or poorly resolved regions; low B-factors mark the rigid, well-ordered core.

mmCIF coordinates. The mmCIF block holds the 3D Cartesian coordinates of each backbone atom (N, Cα, C, O) in ångströms. mmCIF is the PDB's canonical archive format — a tagged-loop text representation of the atomic model.

InterPro / GO / CATH / organism. Functional annotations link the protein to curated databases. InterPro entries identify conserved domains and families by matching the sequence against member-database signatures (Pfam, PROSITE, CDD, …). Gene Ontology (GO) terms describe molecular function, biological process, and cellular component in a controlled vocabulary. CATH places the structure in a hierarchical fold classification (Class/Architecture/Topology/Homologous-superfamily). The organism is the source species.

Rendered structure images. Structure images are PyMOL renders from six orthogonal camera directions. Cartoon representation draws helices as coils and strands as arrows; sticks shows the backbone as bonds; surface shows the solvent-excluded envelope. Rainbow coloring maps sequence position to hue (blue→red, N→C); chain coloring assigns a distinct color per polypeptide.

Sequence. This is the polypeptide sequence — one letter per residue, N-terminus first. Length ranges from a few dozen residues for small domains to over a thousand for large multi-domain proteins.

Secondary structure (8-state, DSSP). The SS8 string is DSSP's per-residue secondary-structure call. α-helix (H) means an i→i+4 H-bond ladder; β-strand (E) means the residue participates in a β-sheet; 3₁₀ (G) and π (I) are tighter and wider helices; T/S are turns/bends; '-' is loop.

Nearest PDB structures. Structural nearest neighbors (via Foldseek easy-search vs the PDB). Reported per hit: target PDB id, E-value, and alignment TM-score. A TM-score above ~0.5 is the conventional threshold for 'same fold'.